Protein AF-A0A834TV03-F1 (afdb_monomer)

Nearest PDB structures (foldseek):
  3a5r-assembly1_B  TM=9.426E-01  e=4.829E-03  Rheum palmatum
  5wx7-assembly2_C  TM=9.147E-01  e=4.829E-03  Tetradium ruticarpum
  8b35-assembly1_B  TM=9.331E-01  e=6.737E-03  Hordeum vulgare
  7cbf-assembly1_B  TM=9.240E-01  e=6.737E-03  Garcinia mangostana
  7vez-assembly2_C  TM=9.179E-01  e=1.074E-02  Thelypteris parasitica

Structure (mmCIF, N/CA/C/O backbone):
data_AF-A0A834TV03-F1
#
_entry.id   AF-A0A834TV03-F1
#
loop_
_atom_site.group_PDB
_atom_site.id
_atom_site.type_symbol
_atom_site.label_atom_id
_atom_site.label_alt_id
_atom_site.label_comp_id
_atom_site.label_asym_id
_atom_site.label_entity_id
_atom_site.label_seq_id
_atom_site.pdbx_PDB_ins_code
_atom_site.Cartn_x
_atom_site.Cartn_y
_atom_site.Cartn_z
_atom_site.occupancy
_atom_site.B_iso_or_equiv
_atom_site.auth_seq_id
_atom_site.auth_comp_id
_atom_site.auth_asym_id
_atom_site.auth_atom_id
_atom_site.pdbx_PDB_model_num
ATOM 1 N N . MET A 1 1 ? 2.625 5.299 9.939 1.00 89.06 1 MET A N 1
ATOM 2 C CA . MET A 1 1 ? 1.230 5.766 9.783 1.00 89.06 1 MET A CA 1
ATOM 3 C C . MET A 1 1 ? 0.339 5.213 10.893 1.00 89.06 1 MET A C 1
ATOM 5 O O . MET A 1 1 ? -0.023 5.999 11.750 1.00 89.06 1 MET A O 1
ATOM 9 N N . ARG A 1 2 ? 0.135 3.888 11.024 1.00 92.12 2 ARG A N 1
ATOM 10 C CA . ARG A 1 2 ? -0.786 3.280 12.019 1.00 92.12 2 ARG A CA 1
ATOM 11 C C . ARG A 1 2 ? -0.802 3.902 13.431 1.00 92.12 2 ARG A C 1
ATOM 13 O O . ARG A 1 2 ? -1.827 4.434 13.835 1.00 92.12 2 ARG A O 1
ATOM 20 N N . LYS A 1 3 ? 0.310 3.850 14.182 1.00 93.50 3 LYS A N 1
ATOM 21 C CA . LYS A 1 3 ? 0.363 4.356 15.577 1.00 93.50 3 LYS A CA 1
ATOM 22 C C . LYS A 1 3 ? 0.072 5.860 15.669 1.00 93.50 3 LYS A C 1
ATOM 24 O O . LYS A 1 3 ? -0.689 6.285 16.526 1.00 93.50 3 LYS A O 1
ATOM 29 N N . LYS A 1 4 ? 0.637 6.645 14.749 1.00 94.62 4 LYS A N 1
ATOM 30 C CA . LYS A 1 4 ? 0.402 8.091 14.652 1.00 94.62 4 LYS A CA 1
ATOM 31 C C . LYS A 1 4 ? -1.070 8.391 14.343 1.00 94.62 4 LYS A C 1
ATOM 33 O O . LYS A 1 4 ? -1.685 9.168 15.055 1.00 94.62 4 LYS A O 1
ATOM 38 N N . SER A 1 5 ? -1.655 7.708 13.355 1.00 93.69 5 SER A N 1
ATOM 39 C CA . SER A 1 5 ? -3.068 7.857 12.986 1.00 93.69 5 SER A CA 1
ATOM 40 C C . SER A 1 5 ? -4.012 7.508 14.140 1.00 93.69 5 SER A C 1
ATOM 42 O O . SER A 1 5 ? -5.005 8.200 14.331 1.00 93.69 5 SER A O 1
ATOM 44 N N . SE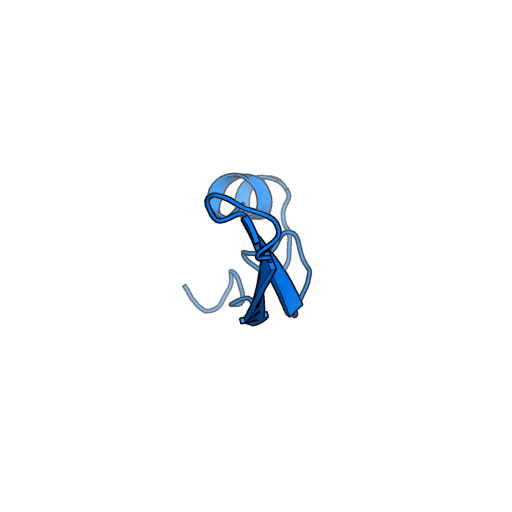R A 1 6 ? -3.675 6.490 14.941 1.00 92.69 6 SER A N 1
ATOM 45 C CA . SER A 1 6 ? -4.420 6.148 16.159 1.00 92.69 6 SER A CA 1
ATOM 46 C C . SER A 1 6 ? -4.321 7.242 17.225 1.00 92.69 6 SER A C 1
ATOM 48 O O . SER A 1 6 ? -5.341 7.634 17.781 1.00 92.69 6 SER A O 1
ATOM 50 N N . ASN A 1 7 ? -3.117 7.755 17.497 1.00 95.69 7 ASN A N 1
ATOM 51 C CA . ASN A 1 7 ? -2.910 8.811 18.495 1.00 95.69 7 ASN A CA 1
ATOM 52 C C . ASN A 1 7 ? -3.585 10.137 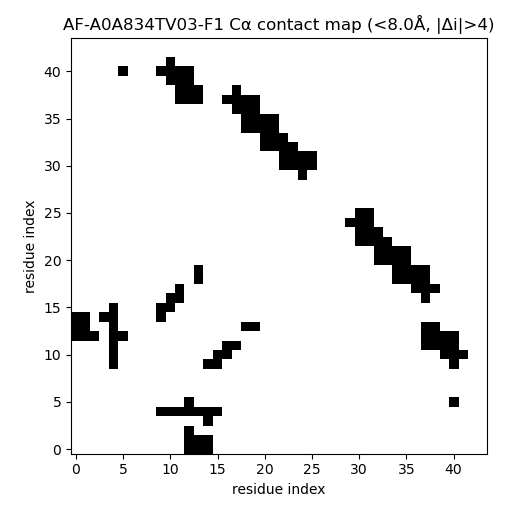18.102 1.00 95.69 7 ASN A C 1
ATOM 54 O O . ASN A 1 7 ? -4.010 10.889 18.968 1.00 95.69 7 ASN A O 1
ATOM 58 N N . GLU A 1 8 ? -3.699 10.414 16.803 1.00 95.62 8 GLU A N 1
ATOM 59 C CA . GLU A 1 8 ? -4.354 11.610 16.256 1.00 95.62 8 GLU A CA 1
ATOM 60 C C . GLU A 1 8 ? -5.869 11.433 16.029 1.00 95.62 8 GLU A C 1
ATOM 62 O O . GLU A 1 8 ? -6.508 12.313 15.452 1.00 95.62 8 GLU A O 1
ATOM 67 N N . GLY A 1 9 ? -6.456 10.297 16.43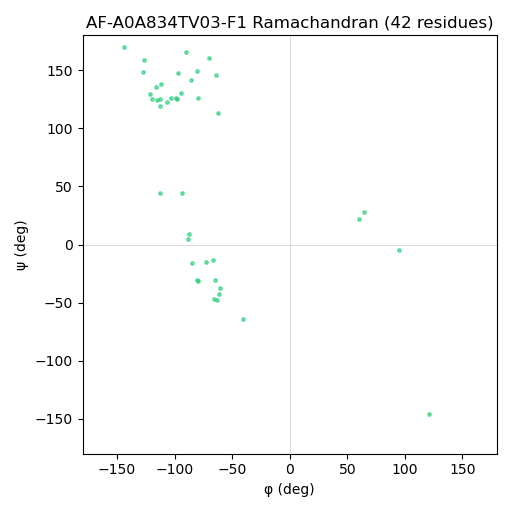0 1.00 93.38 9 GLY A N 1
ATOM 68 C CA . GLY A 1 9 ? -7.896 10.046 16.295 1.00 93.38 9 GLY A CA 1
ATOM 69 C C . GLY A 1 9 ? -8.391 9.981 14.845 1.00 93.38 9 GLY A C 1
ATOM 70 O O . GLY A 1 9 ? -9.544 10.311 14.564 1.00 93.38 9 GLY A O 1
ATOM 71 N N . LYS A 1 10 ? -7.529 9.592 13.900 1.00 95.81 10 LYS A N 1
ATOM 72 C CA . LYS A 1 10 ? -7.905 9.445 12.488 1.00 95.81 10 LYS A CA 1
ATOM 73 C C . LYS A 1 10 ? -8.828 8.240 12.294 1.00 95.81 10 LYS A C 1
ATOM 75 O O . LYS A 1 10 ? -8.879 7.322 13.105 1.00 95.81 10 LYS A O 1
ATOM 80 N N . THR A 1 11 ? -9.546 8.226 11.177 1.00 95.38 11 THR A N 1
ATOM 81 C CA . THR A 1 11 ? -10.508 7.165 10.841 1.00 95.38 11 THR A CA 1
ATOM 82 C C . THR A 1 11 ? -9.850 5.911 10.261 1.00 95.38 11 THR A C 1
ATOM 84 O O . THR A 1 11 ? -10.346 4.806 10.469 1.00 95.38 11 THR A O 1
ATOM 87 N N . THR A 1 12 ? -8.729 6.060 9.551 1.00 95.69 12 THR A N 1
ATOM 88 C CA . THR A 1 12 ? -8.010 4.962 8.889 1.00 95.69 12 THR A CA 1
ATOM 89 C C . THR A 1 12 ? -6.540 4.934 9.298 1.00 95.69 12 THR A C 1
ATOM 91 O O . THR A 1 12 ? -5.967 5.951 9.697 1.00 95.69 12 THR A O 1
ATOM 94 N N . ILE A 1 13 ? -5.890 3.777 9.133 1.00 95.50 13 ILE A N 1
ATOM 95 C CA . ILE A 1 13 ? -4.440 3.630 9.359 1.00 95.50 13 ILE A CA 1
ATOM 96 C C . ILE A 1 13 ? -3.585 4.421 8.354 1.00 95.50 13 ILE A C 1
ATOM 98 O O . ILE A 1 13 ? -2.383 4.582 8.574 1.00 95.50 13 ILE A O 1
ATOM 102 N N . GLY A 1 14 ? -4.200 4.896 7.266 1.00 95.31 14 GLY A N 1
ATOM 103 C CA . GLY A 1 14 ? -3.605 5.746 6.238 1.00 95.31 14 GLY A CA 1
ATOM 104 C C . GLY A 1 14 ? -3.832 7.233 6.501 1.00 95.31 14 GLY A C 1
ATOM 105 O O . GLY A 1 14 ? -4.237 7.951 5.596 1.00 95.31 14 GLY A O 1
ATOM 106 N N . GLU A 1 15 ? -3.653 7.685 7.748 1.00 95.31 15 GLU A N 1
ATOM 107 C CA . GLU A 1 15 ? -3.783 9.100 8.152 1.00 95.31 15 GLU A CA 1
ATOM 108 C C . GLU A 1 15 ? -5.173 9.727 7.908 1.00 95.31 15 GLU A C 1
ATOM 110 O O . GLU A 1 15 ? -5.323 10.947 7.885 1.00 95.31 15 GLU A O 1
ATOM 115 N N . GLY A 1 16 ? -6.216 8.896 7.807 1.00 94.50 16 GLY A N 1
ATOM 116 C CA . GLY A 1 16 ? -7.588 9.313 7.496 1.00 94.50 16 GLY A CA 1
ATOM 117 C C . GLY A 1 16 ? -7.949 9.221 6.010 1.00 94.50 16 GLY A C 1
ATOM 118 O O . GLY A 1 16 ? -9.110 9.411 5.654 1.00 94.50 16 GLY A O 1
ATOM 119 N N . CYS A 1 17 ? -6.996 8.875 5.142 1.00 95.94 17 CYS A N 1
ATOM 120 C CA . CYS A 1 17 ? -7.235 8.638 3.721 1.00 95.94 17 CYS A CA 1
ATOM 121 C C . CYS A 1 17 ? -7.671 7.190 3.472 1.00 95.94 17 CYS A C 1
ATOM 123 O O . CYS A 1 17 ? -7.145 6.255 4.084 1.00 95.94 17 CYS A O 1
ATOM 125 N N . LYS A 1 18 ? -8.610 6.988 2.538 1.00 95.50 18 LYS A N 1
ATOM 126 C CA . LYS A 1 18 ? -9.039 5.651 2.084 1.00 95.50 18 LYS A CA 1
ATOM 127 C C . LYS A 1 18 ? -8.072 5.034 1.072 1.00 95.50 18 LYS A C 1
ATOM 129 O O . LYS A 1 18 ? -7.934 3.818 1.033 1.00 95.50 18 LYS A O 1
ATOM 134 N N . TRP A 1 19 ? -7.416 5.865 0.274 1.00 96.69 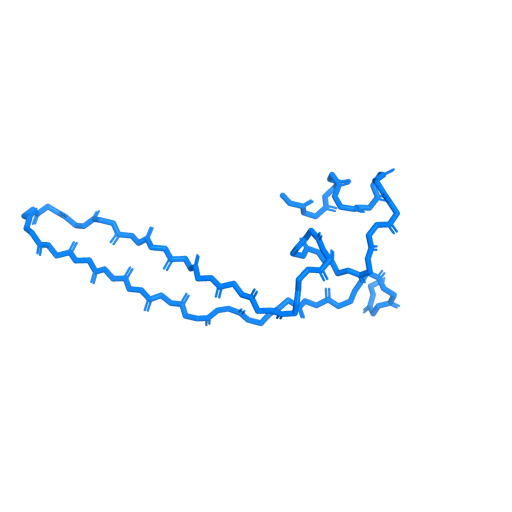19 TRP A N 1
ATOM 135 C CA . TRP A 1 19 ? -6.479 5.446 -0.760 1.00 96.69 19 TRP A CA 1
ATOM 136 C C . TRP A 1 19 ? -5.156 6.179 -0.588 1.00 96.69 19 TRP A C 1
ATOM 138 O O . TRP A 1 19 ? -5.134 7.325 -0.139 1.00 96.69 19 TRP A O 1
ATOM 148 N N . GLY A 1 20 ? -4.073 5.515 -0.963 1.00 95.94 20 GLY A N 1
ATOM 149 C CA . GLY A 1 20 ? -2.740 6.090 -1.052 1.00 95.94 20 GLY A CA 1
ATOM 150 C C . GLY A 1 20 ? -1.976 5.494 -2.228 1.00 95.94 20 GLY A C 1
ATOM 151 O O . GLY A 1 20 ? -2.410 4.514 -2.837 1.00 95.94 20 GLY A O 1
ATOM 152 N N . ALA A 1 21 ? -0.825 6.084 -2.528 1.00 96.56 21 ALA A N 1
ATOM 153 C CA . ALA A 1 21 ? 0.118 5.558 -3.500 1.00 96.56 21 ALA A CA 1
ATOM 154 C C . ALA A 1 21 ? 1.459 5.328 -2.804 1.00 96.56 21 ALA A C 1
ATOM 156 O O . ALA A 1 21 ? 1.972 6.221 -2.128 1.00 96.56 21 ALA A O 1
ATOM 157 N N . LEU A 1 22 ? 2.013 4.131 -2.966 1.00 96.12 22 LEU A N 1
ATOM 158 C CA . LEU A 1 22 ? 3.395 3.836 -2.623 1.00 96.12 22 LEU A CA 1
ATOM 159 C C . LEU A 1 22 ? 4.218 3.908 -3.905 1.00 96.12 22 LEU A C 1
ATOM 161 O O . LEU A 1 22 ? 3.879 3.246 -4.884 1.00 96.12 22 LEU A O 1
ATOM 165 N N . MET A 1 23 ? 5.280 4.708 -3.888 1.00 95.31 23 MET A N 1
ATOM 166 C CA . MET A 1 23 ? 6.225 4.810 -4.996 1.00 95.31 23 MET A CA 1
ATOM 167 C C . MET A 1 23 ? 7.569 4.235 -4.567 1.00 95.31 23 MET A C 1
ATOM 169 O O . MET A 1 23 ? 8.135 4.660 -3.557 1.00 95.31 23 MET A O 1
ATOM 173 N N . THR A 1 24 ? 8.072 3.281 -5.340 1.00 96.38 24 THR A N 1
ATOM 174 C CA . THR A 1 24 ? 9.412 2.710 -5.209 1.00 96.38 24 THR A CA 1
ATOM 175 C C . THR A 1 24 ? 10.262 3.116 -6.410 1.00 96.38 24 THR A C 1
ATOM 177 O O . THR A 1 24 ? 9.801 3.130 -7.551 1.00 96.38 24 THR A O 1
ATOM 180 N N . PHE A 1 25 ? 11.518 3.474 -6.142 1.00 94.75 25 PHE A N 1
ATOM 181 C CA . PHE A 1 25 ? 12.497 3.851 -7.160 1.00 94.75 25 PHE A CA 1
ATOM 182 C C . PHE A 1 25 ? 13.517 2.723 -7.323 1.00 94.75 25 PHE A C 1
ATOM 184 O O . PHE A 1 25 ? 14.159 2.325 -6.349 1.00 94.75 25 PHE A O 1
ATOM 191 N N . GLY A 1 26 ? 13.654 2.206 -8.544 1.00 91.94 26 GLY A N 1
ATOM 192 C CA . GLY A 1 26 ? 14.659 1.202 -8.897 1.00 91.94 26 GLY A CA 1
ATOM 193 C C . GLY A 1 26 ? 15.973 1.826 -9.376 1.00 91.94 26 GLY A C 1
ATOM 194 O O . GLY A 1 26 ? 16.025 3.005 -9.722 1.00 91.94 26 GLY A O 1
ATOM 195 N N . LEU A 1 27 ? 17.043 1.026 -9.440 1.00 89.69 27 LEU A N 1
ATOM 196 C CA . LEU A 1 27 ? 18.306 1.435 -10.069 1.00 89.69 27 LEU A CA 1
ATOM 197 C C . LEU A 1 27 ? 18.066 1.725 -11.562 1.00 89.69 27 LEU A C 1
ATOM 199 O O . LEU A 1 27 ? 17.739 0.823 -12.330 1.00 89.69 27 LEU A O 1
ATOM 203 N N . GLY A 1 28 ? 18.204 2.993 -11.957 1.00 88.50 28 GLY A N 1
ATOM 204 C CA . GLY A 1 28 ? 17.862 3.504 -13.288 1.00 88.50 28 GLY A CA 1
ATOM 205 C C . GLY A 1 28 ? 16.809 4.617 -13.216 1.00 88.50 28 GLY A C 1
ATOM 206 O O . GLY A 1 28 ? 16.796 5.395 -12.267 1.00 88.50 28 GLY A O 1
ATOM 207 N N . MET A 1 29 ? 15.926 4.689 -14.222 1.00 91.69 29 MET A N 1
ATOM 208 C CA . MET A 1 29 ? 14.760 5.594 -14.265 1.00 91.69 29 MET A CA 1
ATOM 209 C C . MET A 1 29 ? 13.437 4.817 -14.193 1.00 91.69 29 MET A C 1
ATOM 211 O O . MET A 1 29 ? 12.519 5.056 -14.976 1.00 91.69 29 MET A O 1
ATOM 215 N N . ILE A 1 30 ? 13.355 3.832 -13.297 1.00 95.81 30 ILE A N 1
ATOM 216 C CA . ILE A 1 30 ? 12.150 3.015 -13.117 1.00 95.81 30 ILE A CA 1
ATOM 217 C C . ILE A 1 30 ? 11.421 3.481 -11.861 1.00 95.81 30 ILE A C 1
ATOM 219 O O . ILE A 1 30 ? 12.007 3.533 -10.776 1.00 95.81 30 ILE A O 1
ATOM 223 N N . VAL A 1 31 ? 10.135 3.792 -12.030 1.00 95.50 31 VAL A N 1
ATOM 224 C CA . VAL A 1 31 ? 9.203 4.080 -10.940 1.00 95.50 31 VAL A CA 1
ATOM 225 C C . VAL A 1 31 ? 8.171 2.968 -10.901 1.00 95.50 31 VAL A C 1
ATOM 227 O O . VAL A 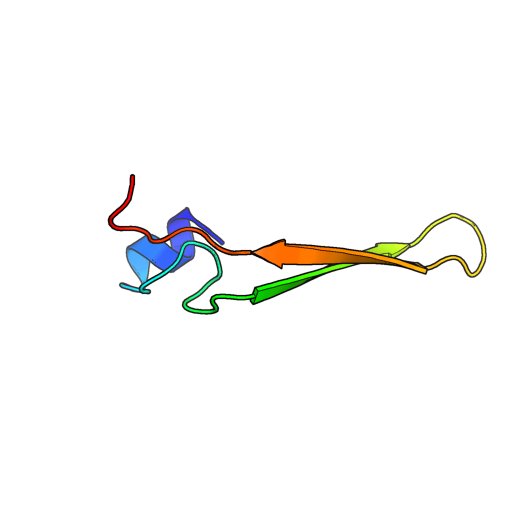1 31 ? 7.418 2.768 -11.852 1.00 95.50 31 VAL A O 1
ATOM 230 N N . GLU A 1 32 ? 8.117 2.267 -9.782 1.00 96.44 32 GLU A N 1
ATOM 231 C CA . GLU A 1 32 ? 7.050 1.328 -9.479 1.00 96.44 32 GLU A CA 1
ATOM 232 C C . GLU A 1 32 ? 6.032 2.036 -8.587 1.00 96.44 32 GLU A C 1
ATOM 234 O O . GLU A 1 32 ? 6.378 2.617 -7.560 1.00 96.44 32 GLU A O 1
ATOM 239 N N . THR A 1 33 ? 4.766 2.038 -9.003 1.00 96.69 33 THR A N 1
ATOM 240 C CA . THR A 1 33 ? 3.678 2.658 -8.238 1.00 96.69 33 THR A CA 1
ATOM 241 C C . THR A 1 33 ? 2.642 1.611 -7.876 1.00 96.69 33 THR A C 1
ATOM 243 O O . THR A 1 33 ? 2.092 0.942 -8.748 1.00 96.69 33 THR A O 1
ATOM 246 N N . VAL A 1 34 ? 2.341 1.507 -6.584 1.00 97.44 34 VAL A N 1
ATOM 247 C CA . VAL A 1 34 ? 1.304 0.624 -6.051 1.00 97.44 34 VAL A CA 1
ATOM 248 C C . VAL A 1 34 ? 0.203 1.472 -5.430 1.00 97.44 34 VAL A C 1
ATOM 250 O O . VAL A 1 34 ? 0.452 2.274 -4.528 1.00 97.44 34 VAL A O 1
ATOM 253 N N . VAL A 1 35 ? -1.031 1.276 -5.895 1.00 97.56 35 VAL A N 1
ATOM 254 C CA . VAL A 1 35 ? -2.217 1.850 -5.251 1.00 97.56 35 VAL A CA 1
ATOM 255 C C . VAL A 1 35 ? -2.571 0.991 -4.045 1.00 97.56 35 VAL A C 1
ATOM 257 O O . VAL A 1 35 ? -2.758 -0.218 -4.164 1.00 97.56 35 VAL A O 1
ATOM 260 N N . ILE A 1 36 ? -2.680 1.624 -2.881 1.00 96.81 36 ILE A N 1
ATOM 261 C CA . ILE A 1 36 ? -3.003 0.960 -1.619 1.00 96.81 36 ILE A CA 1
ATOM 262 C C . ILE A 1 36 ? -4.337 1.460 -1.079 1.00 96.81 36 ILE A C 1
ATOM 264 O O . ILE A 1 36 ? -4.611 2.662 -1.063 1.00 96.81 36 ILE A O 1
ATOM 268 N N . GLN A 1 37 ? -5.162 0.526 -0.612 1.00 96.62 37 GLN A N 1
ATOM 2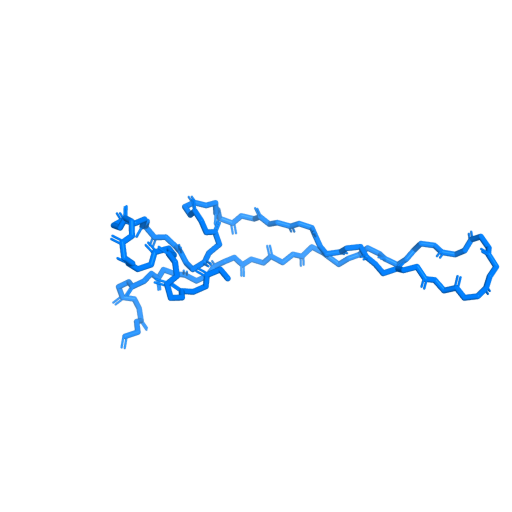69 C CA . GLN A 1 37 ? -6.373 0.833 0.138 1.00 96.62 37 GLN A CA 1
ATOM 270 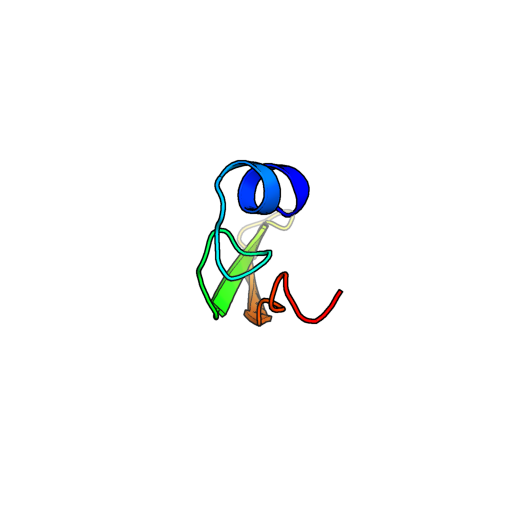C C . GLN A 1 37 ? -6.074 0.776 1.637 1.00 96.62 37 GLN A C 1
ATOM 272 O O . GLN A 1 37 ? -5.501 -0.192 2.132 1.00 96.62 37 GLN A O 1
ATOM 277 N N . SER A 1 38 ? -6.475 1.813 2.362 1.00 95.38 38 SER A N 1
ATOM 278 C CA . SER A 1 38 ? -6.345 1.882 3.814 1.00 95.38 38 SER A CA 1
ATOM 279 C C . SER A 1 38 ? -7.461 1.115 4.515 1.00 95.38 38 SER A C 1
ATOM 281 O O . SER A 1 38 ? -8.606 1.108 4.065 1.00 95.38 38 SER A O 1
ATOM 283 N N . VAL A 1 39 ? -7.136 0.570 5.686 1.00 95.12 39 VAL A N 1
ATOM 284 C CA . VAL A 1 39 ? -8.085 -0.101 6.586 1.00 95.12 39 VAL A CA 1
ATOM 285 C C . VAL A 1 39 ? -8.558 0.867 7.676 1.00 95.12 39 VAL A C 1
ATOM 287 O O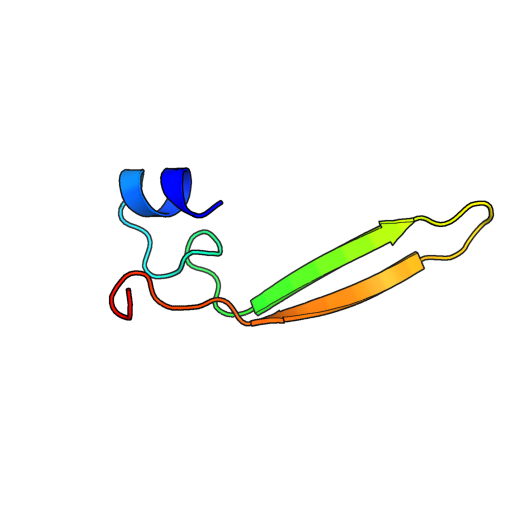 . VAL A 1 39 ? -7.807 1.761 8.095 1.00 95.12 39 VAL A O 1
ATOM 290 N N . SER A 1 40 ? -9.805 0.714 8.125 1.00 94.38 40 SER A N 1
ATOM 291 C CA . SER A 1 40 ? -10.349 1.471 9.255 1.00 94.38 40 SER A CA 1
ATOM 292 C C . SER A 1 40 ? -9.604 1.128 10.542 1.00 94.38 40 SER A C 1
ATOM 294 O O . SER A 1 40 ? -9.228 -0.017 10.772 1.00 94.38 40 SER A O 1
ATOM 296 N N . LEU A 1 41 ? -9.444 2.110 11.426 1.00 90.94 41 LEU A N 1
ATOM 297 C CA . LEU A 1 41 ? -8.947 1.859 12.782 1.00 90.94 41 LEU A CA 1
ATOM 298 C C . LEU A 1 41 ? -9.981 1.156 13.676 1.00 90.94 41 LEU A C 1
ATOM 300 O O . LEU A 1 41 ? -9.604 0.646 14.720 1.00 90.94 41 LEU A O 1
ATOM 304 N N . LYS A 1 42 ? -11.261 1.122 13.276 1.00 86.06 42 LYS A N 1
ATOM 305 C CA . LYS A 1 42 ? -12.331 0.400 13.990 1.00 86.06 42 LYS A CA 1
ATOM 306 C C . LYS A 1 42 ? -12.430 -1.081 13.619 1.00 86.06 42 LYS A C 1
ATOM 308 O O . LYS A 1 42 ? -13.092 -1.826 14.329 1.00 86.06 42 LYS A O 1
ATOM 313 N N . ASP A 1 43 ? -11.810 -1.479 12.510 1.00 77.50 43 ASP A N 1
ATOM 314 C CA . ASP A 1 43 ? -11.841 -2.861 12.011 1.00 77.50 43 ASP A CA 1
ATOM 315 C C . ASP A 1 43 ? -10.715 -3.718 12.635 1.00 77.50 43 ASP A C 1
ATOM 317 O O . ASP A 1 43 ? -10.465 -4.836 12.186 1.00 77.50 43 ASP A O 1
ATOM 321 N N . TYR A 1 44 ? -10.010 -3.179 13.637 1.00 57.81 44 TYR A N 1
ATOM 322 C CA . TYR A 1 44 ? -8.860 -3.763 14.331 1.00 57.81 44 TYR A CA 1
ATOM 323 C C . TYR A 1 44 ? -9.119 -3.786 15.837 1.00 57.81 44 TYR A C 1
ATOM 325 O O . TYR A 1 44 ? -8.720 -4.779 16.484 1.00 57.81 44 TYR A O 1
#

Organism: NCBI:txid362788

Foldseek 3Di:
DQVVCVVVVAFWSVVVDQKDWDWDDDDDRDIDIDIDGTDTPVVD

Solvent-accessible surface area (backbone atoms only — not comparable to full-atom values): 2691 Å² total; per-residue (Å²): 90,50,72,59,14,58,77,70,69,37,60,12,36,46,68,50,34,62,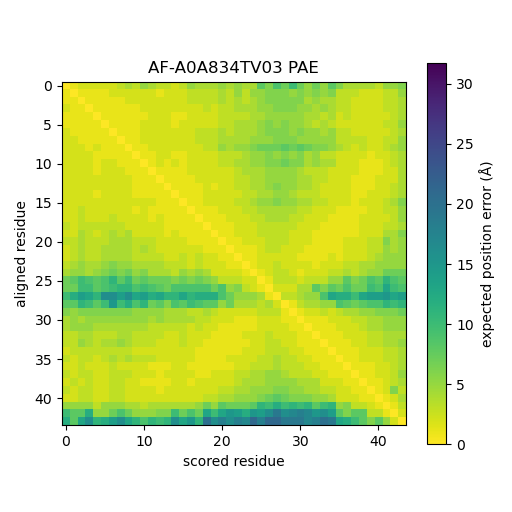65,51,74,50,78,46,78,50,96,77,93,44,74,48,77,45,82,42,76,42,52,52,58,83,82,110

Sequence (44 aa):
MRKKSSNEGKTTIGEGCKWGALMTFGLGMIVETVVIQSVSLKDY

pLDDT: mean 93.25, std 6.46, range [57.81, 97.56]

InterPro domains:
  IPR012328 Chalcone/stilbene synthase, C-terminal [PF02797] (1-39)
  IPR016039 Thiolase-like [G3DSA:3.40.47.10] (1-40)

Secondary structure (DSSP, 8-state):
-HHHHHHTT-SBTTTT-SEEEEEEE-SSS-EEEEEEEPPBTT--

Radius of gyration: 13.22 Å; Cα contacts (8 Å, |Δi|>4): 71; chains: 1; bounding box: 31×15×33 Å

Mean predicted aligned error: 3.62 Å